Protein AF-A0A661QD96-F1 (afdb_monomer_lite)

Radius of gyration: 11.84 Å; chains: 1; bounding box: 25×29×24 Å

Structure (mmCIF, N/CA/C/O backbone):
data_AF-A0A661QD96-F1
#
_entry.id   AF-A0A661QD96-F1
#
loop_
_atom_site.group_PDB
_atom_site.id
_atom_site.type_symbol
_atom_site.label_atom_id
_atom_site.label_alt_id
_atom_site.label_comp_id
_atom_site.label_asym_id
_atom_site.label_entity_id
_atom_site.label_seq_id
_atom_site.pdbx_PDB_ins_code
_atom_site.Cartn_x
_atom_site.Cartn_y
_atom_site.Cartn_z
_atom_site.occupancy
_atom_site.B_iso_or_equiv
_atom_site.auth_seq_id
_atom_site.auth_comp_id
_atom_site.auth_asym_id
_atom_site.auth_atom_id
_atom_site.pdbx_PDB_model_num
ATOM 1 N N . VAL A 1 1 ? 0.010 -5.359 3.076 1.00 90.69 1 VAL A N 1
ATOM 2 C CA . VAL A 1 1 ? -1.130 -4.499 2.678 1.00 90.69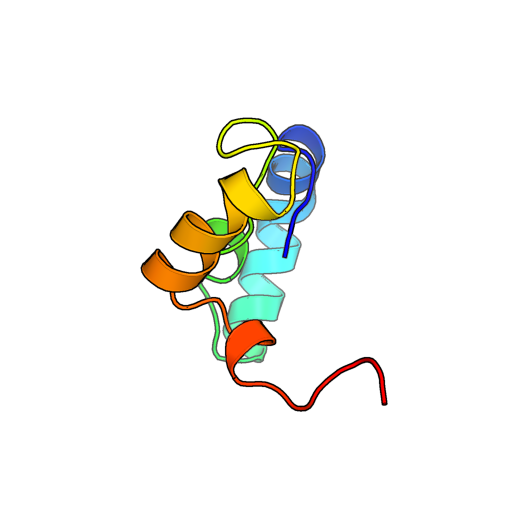 1 VAL A CA 1
ATOM 3 C C . VAL A 1 1 ? -0.879 -3.018 2.949 1.00 90.69 1 VAL A C 1
ATOM 5 O O . VAL A 1 1 ? -1.449 -2.207 2.236 1.00 90.69 1 VAL A O 1
ATOM 8 N N . TRP A 1 2 ? -0.009 -2.658 3.905 1.00 95.25 2 TRP A N 1
ATOM 9 C CA . TRP A 1 2 ? 0.355 -1.270 4.209 1.00 95.25 2 TRP A CA 1
ATOM 10 C C . TRP A 1 2 ? 1.876 -1.117 4.381 1.00 95.25 2 TRP A C 1
ATOM 12 O O . TRP A 1 2 ? 2.509 -2.047 4.889 1.00 95.25 2 TRP A O 1
ATOM 22 N N . MET A 1 3 ? 2.460 0.008 3.965 1.00 95.31 3 MET A N 1
ATOM 23 C CA . MET A 1 3 ? 3.845 0.395 4.287 1.00 95.31 3 MET A CA 1
ATOM 24 C C . MET A 1 3 ? 4.040 1.918 4.200 1.00 95.31 3 MET A C 1
ATOM 26 O O . MET A 1 3 ? 3.317 2.553 3.437 1.00 95.31 3 MET A O 1
ATOM 30 N N . PRO A 1 4 ? 5.040 2.502 4.891 1.00 96.12 4 PRO A N 1
ATOM 31 C CA . PRO A 1 4 ? 5.340 3.925 4.764 1.00 96.12 4 PRO A CA 1
ATOM 32 C C . PRO A 1 4 ? 5.710 4.312 3.330 1.00 96.12 4 PRO A C 1
ATOM 34 O O . PRO A 1 4 ? 6.437 3.575 2.653 1.00 96.12 4 PRO A O 1
ATOM 37 N N . LYS A 1 5 ? 5.296 5.499 2.886 1.00 94.44 5 LYS A N 1
ATOM 38 C CA . LYS A 1 5 ? 5.574 6.001 1.536 1.00 94.44 5 LYS A CA 1
ATOM 39 C C . LYS A 1 5 ? 7.069 6.099 1.251 1.00 94.44 5 LYS A C 1
ATOM 41 O O . LYS A 1 5 ? 7.501 5.756 0.157 1.00 94.44 5 LYS A O 1
ATOM 46 N N . SER A 1 6 ? 7.869 6.516 2.231 1.00 95.12 6 SER A N 1
ATOM 47 C CA . SER A 1 6 ? 9.331 6.573 2.086 1.00 95.12 6 SER A CA 1
ATOM 48 C C . SER A 1 6 ? 9.927 5.210 1.729 1.00 95.12 6 SER A C 1
ATOM 50 O O . SER A 1 6 ? 10.707 5.109 0.786 1.00 95.12 6 SER A O 1
ATOM 52 N N . LEU A 1 7 ? 9.498 4.155 2.429 1.00 94.44 7 LEU A N 1
ATOM 53 C CA . LEU A 1 7 ? 9.924 2.789 2.149 1.00 94.44 7 LEU A CA 1
ATOM 54 C C . LEU A 1 7 ? 9.424 2.340 0.775 1.00 94.44 7 LEU A C 1
ATOM 56 O O . LEU A 1 7 ? 10.192 1.787 -0.003 1.00 94.44 7 LEU A O 1
ATOM 60 N N . LYS A 1 8 ? 8.158 2.618 0.453 1.00 93.12 8 LYS A N 1
ATOM 61 C CA . LYS A 1 8 ? 7.544 2.280 -0.835 1.00 93.12 8 LYS A CA 1
ATOM 62 C C . LYS A 1 8 ? 8.343 2.836 -2.015 1.00 93.12 8 LYS A C 1
ATOM 64 O O . LYS A 1 8 ? 8.596 2.099 -2.961 1.00 93.12 8 LYS A O 1
ATOM 69 N N . GLU A 1 9 ? 8.789 4.089 -1.936 1.00 93.88 9 GLU A N 1
ATOM 70 C CA . GLU A 1 9 ? 9.652 4.685 -2.961 1.00 93.88 9 GLU A CA 1
ATOM 71 C C . GLU A 1 9 ? 11.051 4.059 -2.985 1.00 93.88 9 GLU A C 1
ATOM 73 O O . GLU A 1 9 ? 11.565 3.764 -4.062 1.00 93.88 9 GLU A O 1
ATOM 78 N N . GLU A 1 10 ? 11.649 3.788 -1.821 1.00 95.56 10 GLU A N 1
ATOM 79 C CA . GLU A 1 10 ? 12.986 3.187 -1.731 1.00 95.56 10 GLU A CA 1
ATOM 80 C C . GLU A 1 10 ? 13.049 1.795 -2.377 1.00 95.56 10 GLU A C 1
ATOM 82 O O . GLU A 1 10 ? 13.987 1.477 -3.109 1.00 95.56 10 GLU A O 1
ATOM 87 N N . ILE A 1 11 ? 12.040 0.954 -2.135 1.00 94.81 11 ILE A N 1
ATOM 88 C CA . ILE A 1 11 ? 11.997 -0.416 -2.664 1.00 94.81 11 ILE A CA 1
ATOM 89 C C . ILE A 1 11 ? 11.135 -0.553 -3.923 1.00 94.81 11 ILE A C 1
ATOM 91 O O . ILE A 1 11 ? 10.864 -1.685 -4.334 1.00 94.81 11 ILE A O 1
ATOM 95 N N . ARG A 1 12 ? 10.744 0.560 -4.563 1.00 92.94 12 ARG A N 1
ATOM 96 C CA . ARG A 1 12 ? 9.813 0.574 -5.703 1.00 92.94 12 ARG A CA 1
ATOM 97 C C . ARG A 1 12 ? 10.235 -0.363 -6.821 1.00 92.94 12 ARG A C 1
ATOM 99 O O . ARG A 1 12 ? 9.489 -1.267 -7.184 1.00 92.94 12 ARG A O 1
ATOM 106 N N . GLU A 1 13 ? 11.457 -0.200 -7.312 1.00 93.69 13 GLU A N 1
ATOM 107 C CA . GLU A 1 13 ? 11.980 -1.007 -8.419 1.00 93.69 13 GLU A CA 1
ATOM 108 C C . GLU A 1 13 ? 12.050 -2.499 -8.067 1.00 93.69 13 GLU A C 1
ATOM 110 O O . GLU A 1 13 ? 11.712 -3.365 -8.877 1.00 93.69 13 GLU A O 1
ATOM 115 N N . ARG A 1 14 ? 12.449 -2.816 -6.828 1.00 93.75 14 ARG A N 1
ATOM 116 C CA . ARG A 1 14 ? 12.557 -4.201 -6.346 1.00 93.75 14 ARG A CA 1
ATOM 117 C C . ARG A 1 14 ? 11.184 -4.860 -6.226 1.00 93.75 14 ARG A C 1
ATOM 119 O O . ARG A 1 14 ? 11.047 -6.030 -6.588 1.00 93.75 14 ARG A O 1
ATOM 126 N N . LEU A 1 15 ? 10.193 -4.126 -5.720 1.00 92.75 15 LEU A N 1
ATOM 127 C CA . LEU A 1 15 ? 8.812 -4.588 -5.600 1.00 92.75 15 LEU A CA 1
ATOM 128 C C . LEU A 1 15 ? 8.157 -4.762 -6.964 1.00 92.75 15 LEU A C 1
ATOM 130 O O . LEU A 1 15 ? 7.551 -5.803 -7.177 1.00 92.75 15 LEU A O 1
ATOM 134 N N . SER A 1 16 ? 8.306 -3.808 -7.886 1.00 92.62 16 SER A N 1
ATOM 135 C CA . SER A 1 16 ? 7.748 -3.917 -9.240 1.00 92.62 16 SER A CA 1
ATOM 136 C C . SER A 1 16 ? 8.310 -5.126 -9.982 1.00 92.62 16 SER A C 1
ATOM 138 O O . SER A 1 16 ? 7.540 -5.928 -10.500 1.00 92.62 16 SER A O 1
ATOM 140 N N . LYS A 1 17 ? 9.631 -5.348 -9.926 1.00 94.88 17 LYS A N 1
ATOM 141 C CA . LYS A 1 17 ? 10.255 -6.527 -10.544 1.00 94.88 17 LYS A CA 1
ATOM 142 C C . LYS A 1 17 ? 9.734 -7.844 -9.961 1.00 94.88 17 LYS A C 1
ATOM 144 O O . LYS A 1 17 ? 9.412 -8.765 -10.703 1.00 94.88 17 LYS A O 1
ATOM 149 N N . ARG A 1 18 ? 9.628 -7.951 -8.630 1.00 93.25 18 ARG A N 1
ATOM 150 C CA . ARG A 1 18 ? 9.036 -9.146 -8.002 1.00 93.25 18 ARG A CA 1
ATOM 151 C C . ARG A 1 18 ? 7.545 -9.279 -8.295 1.00 93.25 18 ARG A C 1
ATOM 153 O O . ARG A 1 18 ? 7.062 -10.395 -8.438 1.00 93.25 18 ARG A O 1
ATOM 160 N N . GLY A 1 19 ? 6.836 -8.161 -8.393 1.00 92.44 19 GLY A N 1
ATOM 161 C CA . GLY A 1 19 ? 5.439 -8.105 -8.794 1.00 92.44 19 GLY A CA 1
ATOM 162 C C . GLY A 1 19 ? 5.241 -8.704 -10.180 1.00 92.44 19 GLY A C 1
ATOM 163 O O . GLY A 1 19 ? 4.424 -9.603 -10.332 1.00 92.44 19 GLY A O 1
ATOM 164 N N . GLU A 1 20 ? 6.038 -8.288 -11.164 1.00 93.25 20 GLU A N 1
ATOM 165 C CA . GLU A 1 20 ? 6.024 -8.845 -12.523 1.00 93.25 20 GLU A CA 1
ATOM 166 C C . GLU A 1 20 ? 6.246 -10.361 -12.532 1.00 93.25 20 GLU A C 1
ATOM 168 O O . GLU A 1 20 ? 5.472 -11.097 -13.140 1.00 93.25 20 GLU A O 1
ATOM 173 N N . GLU A 1 21 ? 7.256 -10.844 -11.806 1.00 94.25 21 GLU A N 1
ATOM 174 C CA . GLU A 1 21 ? 7.575 -12.275 -11.721 1.00 94.25 21 GLU A CA 1
ATOM 175 C C . GLU A 1 21 ? 6.457 -13.107 -11.069 1.00 94.25 21 GLU A C 1
ATOM 177 O O . GLU A 1 21 ? 6.288 -14.280 -11.400 1.00 94.25 21 GLU A O 1
ATOM 182 N N . LEU A 1 22 ? 5.686 -12.508 -10.156 1.00 91.00 22 LEU A N 1
ATOM 183 C CA . LEU A 1 22 ? 4.547 -13.136 -9.479 1.00 91.00 22 LEU A CA 1
ATOM 184 C C . LEU A 1 22 ? 3.199 -12.860 -10.172 1.00 91.00 22 LEU A C 1
ATOM 186 O O . LEU A 1 22 ? 2.163 -13.306 -9.680 1.00 91.00 22 LEU A O 1
ATOM 190 N N . GLY A 1 23 ? 3.189 -12.138 -11.298 1.00 91.31 23 GLY A N 1
ATOM 191 C CA . GLY A 1 23 ? 1.978 -11.810 -12.058 1.00 91.31 23 GLY A CA 1
ATOM 192 C C . GLY A 1 23 ? 1.142 -10.649 -11.500 1.00 91.31 23 GLY A C 1
ATOM 193 O O . GLY A 1 23 ? 0.002 -10.467 -11.920 1.00 91.31 23 GLY A O 1
ATOM 194 N N . VAL A 1 24 ? 1.691 -9.855 -10.576 1.00 90.81 24 VAL A N 1
ATOM 195 C CA . VAL A 1 24 ? 1.076 -8.644 -9.999 1.00 90.81 24 VAL A CA 1
ATOM 196 C C . VAL A 1 24 ? 2.030 -7.445 -10.166 1.00 90.81 24 VAL A C 1
ATOM 198 O O . VAL A 1 24 ? 2.610 -6.969 -9.188 1.00 90.81 24 VAL A O 1
ATOM 201 N N . PRO A 1 25 ? 2.257 -6.957 -11.400 1.00 89.81 25 PRO A N 1
ATOM 202 C CA . PRO A 1 25 ? 3.234 -5.895 -11.684 1.00 89.81 25 PRO A CA 1
ATOM 203 C C . PRO A 1 25 ? 2.906 -4.564 -10.989 1.00 89.81 25 PRO A C 1
ATOM 205 O O . PRO A 1 25 ? 3.797 -3.803 -10.616 1.00 89.81 25 PRO A O 1
ATOM 208 N N . ASP A 1 26 ? 1.622 -4.310 -10.754 1.00 90.81 26 ASP A N 1
ATOM 209 C CA . ASP A 1 26 ? 1.080 -3.125 -10.093 1.00 90.81 26 ASP A CA 1
ATOM 210 C C . ASP A 1 26 ? 0.930 -3.304 -8.573 1.00 90.81 26 ASP A C 1
ATOM 212 O O . ASP A 1 26 ? 0.261 -2.507 -7.916 1.00 90.81 26 ASP A O 1
ATOM 216 N N . LEU A 1 27 ? 1.563 -4.330 -7.982 1.00 92.06 27 LEU A N 1
ATOM 217 C CA . LEU A 1 27 ? 1.471 -4.623 -6.547 1.00 92.06 27 LEU A CA 1
ATOM 218 C C . LEU A 1 27 ? 1.776 -3.394 -5.688 1.00 92.06 27 LEU A C 1
ATOM 220 O O . LEU A 1 27 ? 1.114 -3.168 -4.677 1.00 92.06 27 LEU A O 1
ATOM 224 N N . ILE A 1 28 ? 2.753 -2.588 -6.100 1.00 91.88 28 ILE A N 1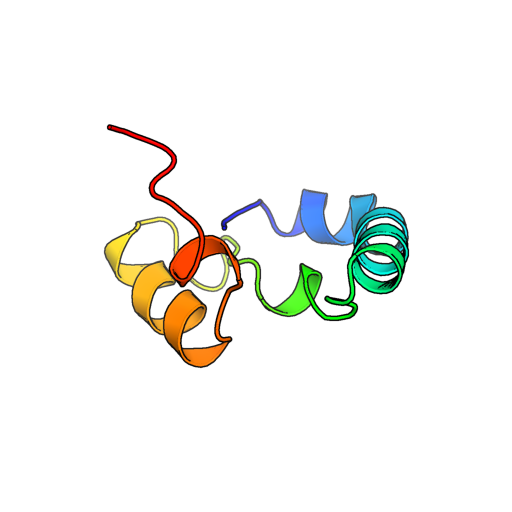
ATOM 225 C CA . ILE A 1 28 ? 3.128 -1.395 -5.353 1.00 91.88 28 ILE A CA 1
ATOM 226 C C . ILE A 1 28 ? 1.990 -0.376 -5.269 1.00 91.88 28 ILE A C 1
ATOM 228 O O . ILE A 1 28 ? 1.762 0.194 -4.207 1.00 91.88 28 ILE A O 1
ATOM 232 N N . ASP A 1 29 ? 1.205 -0.206 -6.326 1.00 91.88 29 ASP A N 1
ATOM 233 C CA . ASP A 1 29 ? 0.103 0.758 -6.354 1.00 91.88 29 ASP A CA 1
ATOM 234 C C . ASP A 1 29 ? -1.127 0.263 -5.582 1.00 91.88 29 ASP A C 1
ATOM 236 O O . ASP A 1 29 ? -2.006 1.054 -5.235 1.00 91.88 29 ASP A O 1
ATOM 240 N N . ARG A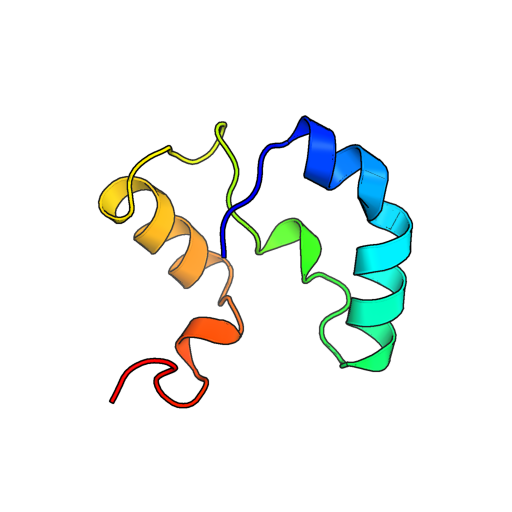 1 30 ? -1.175 -1.035 -5.262 1.00 93.88 30 ARG A N 1
ATOM 241 C CA . ARG A 1 30 ? -2.228 -1.646 -4.441 1.00 93.88 30 ARG A CA 1
ATOM 242 C C . ARG A 1 30 ? -1.945 -1.576 -2.943 1.00 93.88 30 ARG A C 1
ATOM 244 O O . ARG A 1 30 ? -2.859 -1.788 -2.152 1.00 93.88 30 ARG A O 1
ATOM 251 N N . ILE A 1 31 ? -0.707 -1.299 -2.533 1.00 94.94 31 ILE A N 1
ATOM 252 C CA . ILE A 1 31 ? -0.317 -1.217 -1.119 1.00 94.94 31 ILE A CA 1
ATOM 253 C C . ILE A 1 31 ? -0.675 0.164 -0.564 1.00 94.94 31 ILE A C 1
ATOM 255 O O . ILE A 1 31 ? -0.262 1.181 -1.123 1.00 94.94 31 ILE A O 1
ATOM 259 N N . ALA A 1 32 ? -1.413 0.199 0.545 1.00 95.88 32 ALA A N 1
ATOM 260 C CA . ALA A 1 32 ? -1.750 1.435 1.242 1.00 95.88 32 ALA A CA 1
ATOM 261 C C . ALA A 1 32 ? -0.522 2.036 1.952 1.00 95.88 32 ALA A C 1
ATOM 263 O O . ALA A 1 32 ? 0.429 1.329 2.286 1.00 95.88 32 ALA A O 1
ATOM 264 N N . ASP A 1 33 ? -0.557 3.340 2.190 1.00 95.50 33 ASP A N 1
ATOM 265 C CA . ASP A 1 33 ? 0.467 4.086 2.922 1.00 95.50 33 ASP A CA 1
ATOM 266 C C . ASP A 1 33 ? -0.197 5.163 3.796 1.00 95.50 33 ASP A C 1
ATOM 268 O O . ASP A 1 33 ? -1.428 5.267 3.839 1.00 95.50 33 ASP A O 1
ATOM 272 N N . GLU A 1 34 ? 0.596 5.958 4.512 1.00 95.25 34 GLU A N 1
ATOM 273 C CA . GLU A 1 34 ? 0.103 7.007 5.410 1.00 95.25 34 GLU A CA 1
ATOM 274 C C . GLU A 1 34 ? -0.741 8.085 4.713 1.00 95.25 34 GLU A C 1
ATOM 276 O O . GLU A 1 34 ? -1.446 8.829 5.390 1.00 95.25 34 GLU A O 1
ATOM 281 N N . THR A 1 35 ? -0.698 8.182 3.379 1.00 93.25 35 THR A N 1
ATOM 282 C CA . THR A 1 35 ? -1.535 9.125 2.620 1.00 93.25 35 THR A CA 1
ATOM 283 C C . THR A 1 35 ? -2.946 8.598 2.367 1.00 93.25 35 THR A C 1
ATOM 285 O O . THR A 1 35 ? -3.847 9.386 2.088 1.00 93.25 35 THR A O 1
ATOM 288 N N . VAL A 1 36 ? -3.144 7.283 2.490 1.00 94.12 36 VAL A N 1
ATOM 289 C CA . VAL A 1 36 ? -4.453 6.622 2.397 1.00 94.12 36 VAL A CA 1
ATOM 290 C C . VAL A 1 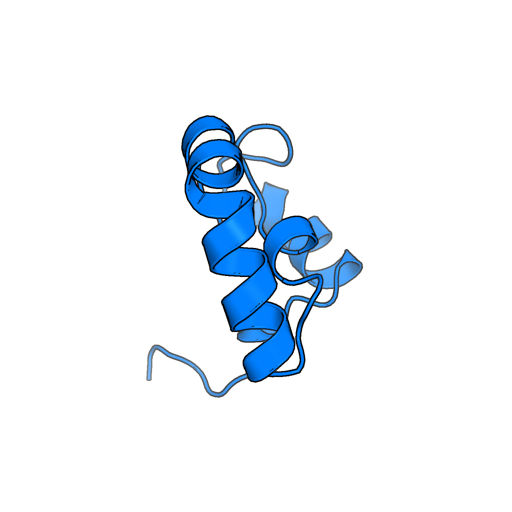36 ? -5.117 6.557 3.771 1.00 94.12 36 VAL A C 1
ATOM 292 O O . VAL A 1 36 ? -6.305 6.834 3.898 1.00 94.12 36 VAL A O 1
ATOM 295 N N . GLY A 1 37 ? -4.352 6.181 4.794 1.00 93.81 37 GLY A N 1
ATOM 296 C CA . GLY A 1 37 ? -4.845 5.996 6.153 1.00 93.81 37 GLY A CA 1
ATOM 297 C C . GLY A 1 37 ? -3.804 5.325 7.039 1.00 93.81 37 GLY A C 1
ATOM 298 O O . GLY A 1 37 ? -2.806 4.783 6.558 1.00 93.81 37 GLY A O 1
ATOM 299 N N . THR A 1 38 ? -4.034 5.356 8.346 1.00 94.06 38 THR A N 1
ATOM 300 C CA . THR A 1 38 ? -3.139 4.737 9.344 1.00 94.06 38 THR A CA 1
ATOM 301 C C . THR A 1 38 ? -3.819 3.638 10.149 1.00 94.06 38 THR A C 1
ATOM 303 O O . THR A 1 38 ? -3.151 2.883 10.854 1.00 94.06 38 THR A O 1
ATOM 306 N N . THR A 1 39 ? -5.136 3.516 10.016 1.00 93.94 39 THR A N 1
ATOM 307 C CA . THR A 1 39 ? -5.944 2.482 10.654 1.00 93.94 39 THR A CA 1
ATOM 308 C C . THR A 1 39 ? -6.474 1.492 9.623 1.00 93.94 39 THR A C 1
ATOM 310 O O . THR A 1 39 ? -6.577 1.795 8.433 1.00 93.94 39 THR A O 1
ATOM 313 N N . GLU A 1 40 ? -6.824 0.290 10.078 1.00 89.69 40 GLU A N 1
ATOM 314 C CA . GLU A 1 40 ? -7.381 -0.751 9.211 1.00 89.69 40 GLU A CA 1
ATOM 315 C C . GLU A 1 40 ? -8.672 -0.294 8.513 1.00 89.69 40 GLU A C 1
ATOM 317 O O . GLU A 1 40 ? -8.834 -0.509 7.312 1.00 89.69 40 GLU A O 1
ATOM 322 N N . GLU A 1 41 ? -9.558 0.389 9.240 1.00 93.38 41 GLU A N 1
ATOM 323 C CA . GLU A 1 41 ? -10.847 0.870 8.730 1.00 93.38 41 GLU A CA 1
ATOM 324 C C . GLU A 1 41 ? -10.686 1.893 7.598 1.00 93.38 41 GLU A C 1
ATOM 326 O O . GLU A 1 41 ? -11.448 1.867 6.632 1.00 93.3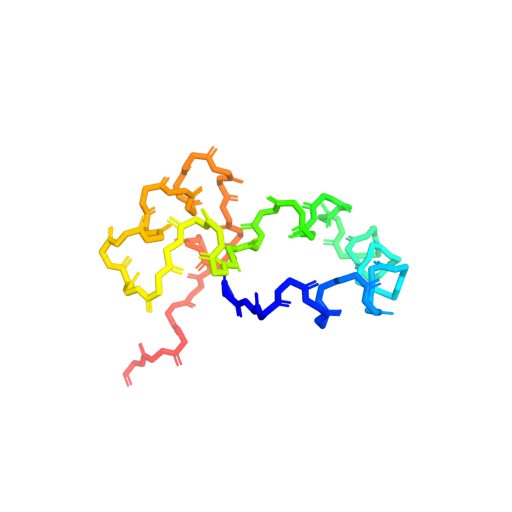8 41 GLU A O 1
ATOM 331 N N . GLU A 1 42 ? -9.669 2.755 7.681 1.00 93.44 42 GLU A N 1
ATOM 332 C CA . GLU A 1 42 ? -9.370 3.762 6.657 1.00 93.44 42 GLU A CA 1
ATOM 333 C C . GLU A 1 42 ? -8.801 3.136 5.380 1.00 93.44 42 GLU A C 1
ATOM 335 O O . GLU A 1 42 ? -9.129 3.565 4.274 1.00 93.44 42 GLU A O 1
ATOM 340 N N . ILE A 1 43 ? -7.956 2.108 5.514 1.00 94.75 43 ILE A N 1
ATOM 341 C CA . ILE A 1 43 ? -7.258 1.510 4.367 1.00 94.75 43 ILE A CA 1
ATOM 342 C C . ILE A 1 43 ? -8.059 0.381 3.711 1.00 94.75 43 ILE A C 1
ATOM 344 O O . ILE A 1 43 ? -7.835 0.074 2.540 1.00 94.75 43 ILE A O 1
ATOM 348 N N . LEU A 1 44 ? -9.003 -0.245 4.419 1.00 94.38 44 LEU A N 1
ATOM 349 C CA . LEU A 1 44 ? -9.789 -1.365 3.897 1.00 94.38 44 LEU A CA 1
ATOM 350 C C . LEU A 1 44 ? -10.574 -1.017 2.612 1.00 94.38 44 LEU A C 1
ATOM 352 O O . LEU A 1 44 ? -10.562 -1.840 1.690 1.00 94.38 44 LEU A O 1
ATOM 356 N N . PRO A 1 45 ? -11.221 0.162 2.481 1.00 95.44 45 PRO A N 1
ATO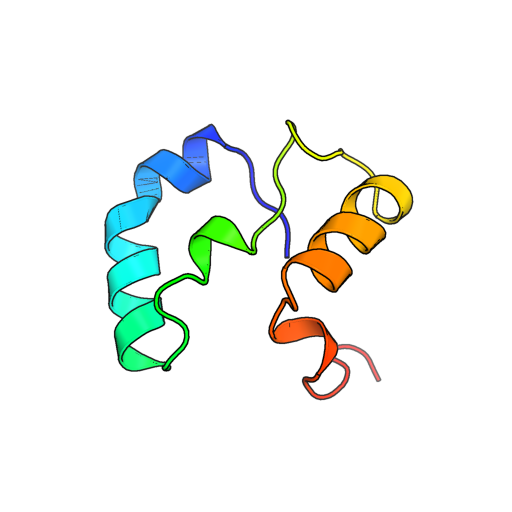M 357 C CA . PRO A 1 45 ? -11.842 0.588 1.228 1.00 95.44 45 PRO A CA 1
ATOM 358 C C . PRO A 1 45 ? -10.840 0.674 0.074 1.00 95.44 45 PRO A C 1
ATOM 360 O O . PRO A 1 45 ? -11.122 0.165 -1.008 1.00 95.44 45 PRO A O 1
ATOM 363 N N . PHE A 1 46 ? -9.648 1.228 0.318 1.00 94.69 46 PHE A N 1
ATOM 364 C CA . PHE A 1 46 ? -8.586 1.329 -0.685 1.00 94.69 46 PHE A CA 1
ATOM 365 C C . PHE A 1 46 ? -8.104 -0.049 -1.145 1.00 94.69 46 PHE A C 1
ATOM 367 O O . PHE A 1 46 ? -7.975 -0.295 -2.343 1.00 94.69 46 PHE A O 1
ATOM 374 N N . LEU A 1 47 ? -7.897 -0.984 -0.213 1.00 94.25 47 LEU A N 1
ATOM 375 C CA . LEU A 1 47 ? -7.485 -2.351 -0.546 1.00 94.25 47 LEU A CA 1
ATOM 376 C C . LEU A 1 47 ? -8.537 -3.078 -1.393 1.00 94.25 47 LEU A C 1
ATOM 378 O O . LEU A 1 47 ? -8.173 -3.856 -2.273 1.00 94.25 47 LEU A O 1
ATOM 382 N N . LYS A 1 48 ? -9.827 -2.825 -1.145 1.00 93.88 48 LYS A N 1
ATOM 383 C CA . LYS A 1 48 ? -10.932 -3.371 -1.947 1.00 93.88 48 LYS A CA 1
ATOM 384 C C . LYS A 1 48 ? -11.009 -2.721 -3.326 1.00 93.88 48 LYS A C 1
ATOM 386 O O . LYS A 1 48 ? -11.149 -3.436 -4.311 1.00 93.88 48 LYS A O 1
ATOM 391 N N . GLU A 1 49 ? -10.885 -1.398 -3.408 1.00 94.50 49 GLU A N 1
ATOM 392 C CA . GLU A 1 49 ? -10.894 -0.653 -4.675 1.00 94.50 49 GLU A CA 1
ATOM 393 C C . GLU A 1 49 ? -9.736 -1.079 -5.586 1.00 94.50 49 GLU A C 1
ATOM 395 O O . GLU A 1 49 ? -9.922 -1.298 -6.782 1.00 94.50 49 GLU A O 1
ATOM 400 N N . LYS A 1 50 ? -8.543 -1.249 -5.008 1.00 93.25 50 LYS A N 1
ATOM 401 C CA . LYS A 1 50 ? -7.337 -1.699 -5.713 1.00 93.25 50 LYS A CA 1
ATOM 402 C C . LYS A 1 50 ? -7.258 -3.212 -5.902 1.00 93.25 50 LYS A C 1
ATOM 404 O O . LYS A 1 50 ? -6.265 -3.692 -6.442 1.00 93.25 50 LYS A O 1
ATOM 409 N N . ASP A 1 51 ? -8.272 -3.955 -5.458 1.00 92.62 51 ASP A N 1
ATOM 410 C CA . ASP A 1 51 ? -8.325 -5.416 -5.510 1.00 92.62 51 ASP A CA 1
ATOM 411 C C . ASP A 1 51 ? -7.008 -6.055 -5.027 1.00 92.62 51 ASP A C 1
ATOM 413 O O . ASP A 1 51 ? -6.320 -6.780 -5.754 1.00 92.62 51 ASP A O 1
ATOM 417 N N . HIS A 1 52 ? -6.587 -5.702 -3.808 1.00 93.56 52 HIS A N 1
ATOM 418 C CA . HIS A 1 52 ? -5.313 -6.161 -3.266 1.00 93.56 52 HIS A CA 1
ATOM 419 C C . HIS A 1 52 ? -5.319 -7.701 -3.156 1.00 93.56 52 HIS A C 1
ATOM 421 O O . HIS A 1 52 ? -6.201 -8.259 -2.498 1.00 93.56 52 HIS A O 1
ATOM 427 N N . PRO A 1 53 ? -4.310 -8.411 -3.705 1.00 92.50 53 PRO A N 1
ATOM 428 C CA . PRO A 1 53 ? -4.314 -9.875 -3.809 1.00 92.50 53 PRO A CA 1
ATOM 429 C C . PRO A 1 53 ? -4.511 -10.587 -2.464 1.00 92.50 53 PRO A C 1
ATOM 431 O O . PRO A 1 53 ? -5.250 -11.562 -2.391 1.00 92.50 53 PRO A O 1
ATOM 434 N N . ALA A 1 54 ? -3.934 -10.051 -1.382 1.00 92.06 54 ALA A N 1
ATOM 435 C CA . ALA A 1 54 ? -4.113 -10.572 -0.022 1.00 92.06 54 ALA A CA 1
ATOM 436 C C . ALA A 1 54 ? -5.579 -10.736 0.433 1.00 92.06 54 ALA A C 1
ATOM 438 O O . ALA A 1 54 ? -5.832 -11.574 1.288 1.00 92.06 54 ALA A O 1
ATOM 439 N N . LEU A 1 55 ? -6.544 -9.993 -0.130 1.00 91.12 55 LEU A N 1
ATOM 440 C CA . LEU A 1 55 ? -7.967 -10.145 0.212 1.00 91.12 55 LEU A CA 1
ATOM 441 C C . LEU A 1 55 ? -8.591 -11.442 -0.331 1.00 91.12 55 LEU A C 1
ATOM 443 O O . LEU A 1 55 ? -9.662 -11.837 0.121 1.00 91.12 55 LEU A O 1
ATOM 447 N N . LYS A 1 56 ? -7.951 -12.081 -1.316 1.00 90.56 56 LYS A N 1
ATOM 448 C CA . LYS A 1 56 ? -8.415 -13.315 -1.974 1.00 90.56 56 LYS A CA 1
ATOM 449 C C . LYS A 1 56 ? -7.566 -14.537 -1.621 1.00 90.56 56 LYS A C 1
ATOM 451 O O . LYS A 1 56 ? -7.863 -15.635 -2.080 1.00 90.56 56 LYS A O 1
ATOM 456 N N . MET A 1 57 ? -6.486 -14.337 -0.870 1.00 90.38 57 MET A N 1
ATOM 457 C CA . MET A 1 57 ? -5.604 -15.413 -0.427 1.00 90.38 57 MET A CA 1
ATOM 458 C C . MET A 1 57 ? -6.214 -16.145 0.769 1.00 90.38 57 MET A C 1
ATOM 460 O O . MET A 1 57 ? -7.129 -15.639 1.420 1.00 90.38 57 MET A O 1
ATOM 464 N N . GLU A 1 58 ? -5.701 -17.340 1.061 1.00 92.31 58 GLU A N 1
ATOM 465 C CA . GLU A 1 58 ? -6.078 -18.047 2.283 1.00 92.31 58 GLU A CA 1
ATOM 466 C C . GLU A 1 58 ? -5.775 -17.187 3.524 1.00 92.31 58 GLU A C 1
ATOM 468 O O . GLU A 1 58 ? -4.775 -16.453 3.530 1.00 92.31 58 GLU A O 1
ATOM 473 N N . PRO A 1 59 ? -6.620 -17.251 4.572 1.00 90.25 59 PRO A N 1
ATOM 474 C CA . PRO A 1 59 ? -6.389 -16.511 5.802 1.00 90.25 59 PRO A CA 1
ATOM 475 C C . PRO A 1 59 ? -5.003 -16.809 6.374 1.00 90.25 59 PRO A C 1
ATOM 477 O O . PRO A 1 59 ? -4.636 -17.961 6.589 1.00 90.25 59 PRO A O 1
ATOM 480 N N . ILE A 1 60 ? -4.233 -15.754 6.643 1.00 88.56 60 ILE A N 1
ATOM 481 C CA . ILE A 1 60 ? -2.895 -15.892 7.236 1.00 88.56 60 ILE A CA 1
ATOM 482 C C . ILE A 1 60 ? -2.953 -16.276 8.722 1.00 88.56 60 ILE A C 1
ATOM 484 O O . ILE A 1 60 ? -1.986 -16.792 9.276 1.00 88.56 60 ILE A O 1
ATOM 488 N N . VAL A 1 61 ? -4.091 -16.004 9.360 1.00 82.25 61 VAL A N 1
ATOM 489 C CA . VAL A 1 61 ? -4.421 -16.391 10.729 1.00 82.25 61 VAL A CA 1
ATOM 490 C C . VAL A 1 61 ? -5.588 -17.370 10.679 1.00 82.25 61 VAL A C 1
ATOM 492 O O . VAL A 1 61 ? -6.615 -17.078 10.064 1.00 82.25 61 VAL A O 1
ATOM 495 N N . GLY A 1 62 ? -5.393 -18.524 11.313 1.00 61.66 62 GLY A N 1
ATOM 496 C CA . GLY A 1 62 ? -6.385 -19.571 11.541 1.00 61.66 62 GLY A CA 1
ATOM 497 C C . GLY A 1 62 ? -6.400 -19.958 13.008 1.00 61.66 62 GLY A C 1
ATOM 498 O O . GLY A 1 62 ? -5.319 -19.876 13.638 1.00 61.66 62 GLY A O 1
#

Secondary structure (DSSP, 8-state):
-B--HHHHHHTHHHHHHHHHHTT-TTHHHHSB-TTT-SSHHHHHHHHHHTT-GGGTSPPS--

Foldseek 3Di:
DEDAPVVLVVCVVVCLVVCVVVVRNCLSVLYHHVVQHDDPVSCVVSNVVSVRVVVVDDDPPD

pLDDT: mean 92.52, std 4.52, range [61.66, 96.12]

Sequence (62 aa):
VWMPKSLKEEIRERLSKRGEELGVPDLIDRIADETVGTTEEEILPFLKEKDHPALKMEPIVG